Protein AF-A0A1H8X9I1-F1 (afdb_monomer_lite)

Secondary structure (DSSP, 8-state):
-------PPP----------TGGGS-TT-HHHHHHTTS--THHHHHHGGGS-GGGS-TTS-TTSS-----S-HHHHHHHHHHTT--

Foldseek 3Di:
DDPPDPDDPPPPPPDDDDDDPVNVADPPHPVVVVVVPDDPVCVCVVCVVVDDPVPPCPPPPPPPPDPDPPDDPVVVVVVVVVVVVD

Radius of gyration: 27.07 Å; chains: 1; bounding box: 53×62×66 Å

InterPro domains:
  IPR008490 Transposase InsH, N-terminal [PF05598] (20-52)

Sequence (86 aa):
MQWDRLKKPVSSQTALEMVTLDSLVPKDHLLRKIDAVIDFSFVHDRIAGLYCADNVLDRIGDHVDQQPPTGNAVERRAAAIAHRLE

Organism: NCBI:txid501024

Structure (mmCIF, N/CA/C/O backbone):
data_AF-A0A1H8X9I1-F1
#
_entry.id   AF-A0A1H8X9I1-F1
#
loop_
_atom_site.group_PDB
_atom_site.id
_atom_site.type_symbol
_atom_site.label_atom_id
_atom_site.label_alt_id
_atom_site.label_comp_id
_atom_site.label_asym_id
_atom_site.label_entity_id
_atom_site.label_seq_id
_atom_site.pdbx_PDB_ins_code
_atom_site.Cartn_x
_atom_site.Cartn_y
_atom_site.Cartn_z
_atom_site.occupancy
_atom_site.B_iso_or_equiv
_atom_site.auth_seq_id
_atom_site.auth_comp_id
_atom_site.auth_asym_id
_atom_site.auth_atom_id
_atom_site.pdbx_PDB_model_num
ATOM 1 N N . MET A 1 1 ? -7.087 34.829 54.702 1.00 44.66 1 MET A N 1
ATOM 2 C CA . MET A 1 1 ? -6.332 34.136 53.638 1.00 44.66 1 MET A CA 1
ATOM 3 C C . MET A 1 1 ? -6.606 32.649 53.758 1.00 44.66 1 MET A C 1
ATOM 5 O O . MET A 1 1 ? -6.119 32.037 54.698 1.00 44.66 1 MET A O 1
ATOM 9 N N . GLN A 1 2 ? -7.446 32.100 52.879 1.00 53.50 2 GLN A N 1
ATOM 10 C CA . GLN A 1 2 ? -7.757 30.670 52.842 1.00 53.50 2 GLN A CA 1
ATOM 11 C C . GLN A 1 2 ? -6.967 30.030 51.696 1.00 53.50 2 GLN A C 1
ATOM 13 O O . GLN A 1 2 ? -7.202 30.307 50.523 1.00 53.50 2 GLN A O 1
ATOM 18 N N . TRP A 1 3 ? -5.966 29.228 52.051 1.00 50.00 3 TRP A N 1
ATOM 19 C CA . TRP A 1 3 ? -5.179 28.412 51.126 1.00 50.00 3 TRP A CA 1
ATOM 20 C C . TRP A 1 3 ? -5.940 27.122 50.812 1.00 50.00 3 TRP A C 1
ATOM 22 O O . TRP A 1 3 ? -5.490 26.020 51.133 1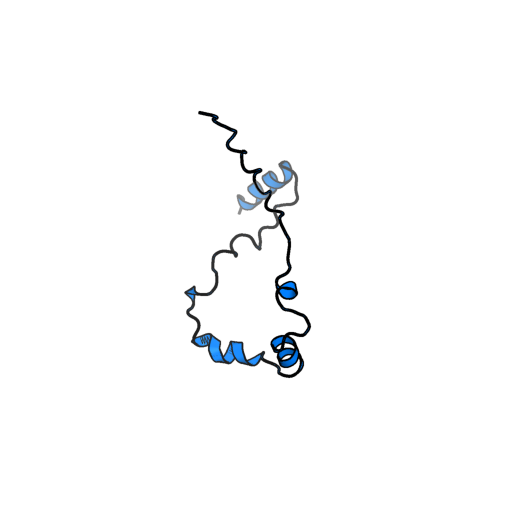.00 50.00 3 TRP A O 1
ATOM 32 N N . ASP A 1 4 ? -7.132 27.256 50.230 1.00 57.19 4 ASP A N 1
ATOM 33 C CA . ASP A 1 4 ? -7.955 26.107 49.873 1.00 57.19 4 ASP A CA 1
ATOM 34 C C . ASP A 1 4 ? -7.357 25.374 48.673 1.00 57.19 4 ASP A C 1
ATOM 36 O O . ASP A 1 4 ? -7.624 25.660 47.511 1.00 57.19 4 ASP A O 1
ATOM 40 N N . ARG A 1 5 ? -6.518 24.397 49.025 1.00 56.75 5 ARG A N 1
ATOM 41 C CA . ARG A 1 5 ? -6.281 23.137 48.324 1.00 56.75 5 ARG A CA 1
ATOM 42 C C . ARG A 1 5 ? -6.092 23.256 46.814 1.00 56.75 5 ARG A C 1
ATOM 44 O O . ARG A 1 5 ? -7.024 23.072 46.033 1.00 56.75 5 ARG A O 1
ATOM 51 N N . LEU A 1 6 ? -4.821 23.330 46.414 1.00 65.38 6 LEU A N 1
ATOM 52 C CA . LEU A 1 6 ? -4.390 22.813 45.119 1.00 65.38 6 LEU A CA 1
ATOM 53 C C . LEU A 1 6 ? -4.821 21.336 45.042 1.00 65.38 6 LEU A C 1
ATOM 55 O O . LEU A 1 6 ? -4.201 20.456 45.646 1.00 65.38 6 LEU A O 1
ATOM 59 N N . LYS A 1 7 ? -5.939 21.058 44.364 1.00 66.19 7 LYS A N 1
ATOM 60 C CA . LYS A 1 7 ? -6.326 19.688 44.031 1.00 66.19 7 LYS A CA 1
ATOM 61 C C . LYS A 1 7 ? -5.182 19.127 43.196 1.00 66.19 7 LYS A C 1
ATOM 63 O O . LYS A 1 7 ? -4.924 19.633 42.107 1.00 66.19 7 LYS A O 1
ATOM 68 N N . LYS A 1 8 ? -4.465 18.127 43.720 1.00 62.06 8 LYS A N 1
ATOM 69 C CA . LYS A 1 8 ? -3.479 17.392 42.922 1.00 62.06 8 LYS A CA 1
ATOM 70 C C . LYS A 1 8 ? -4.227 16.884 41.686 1.00 62.06 8 LYS A C 1
ATOM 72 O O . LYS A 1 8 ? -5.237 16.201 41.887 1.00 62.06 8 LYS A O 1
ATOM 77 N N . PRO A 1 9 ? -3.820 17.238 40.454 1.00 60.97 9 PRO A N 1
ATOM 78 C CA . PRO A 1 9 ? -4.435 16.629 39.291 1.00 60.97 9 PRO A CA 1
ATOM 79 C C . PRO A 1 9 ? -4.213 15.127 39.443 1.00 60.97 9 PRO A C 1
ATOM 81 O O . PRO A 1 9 ? -3.078 14.674 39.601 1.00 60.97 9 PRO A O 1
ATOM 84 N N . VAL A 1 10 ? -5.309 14.366 39.495 1.00 64.38 10 VAL A N 1
ATOM 85 C CA . VAL A 1 10 ? -5.248 12.925 39.261 1.00 64.38 10 VAL A CA 1
ATOM 86 C C . VAL A 1 10 ? -4.461 12.785 37.969 1.00 64.38 10 VAL A C 1
ATOM 88 O O . VAL A 1 10 ? -4.830 13.407 36.972 1.00 64.38 10 VAL A O 1
ATOM 91 N N . SER A 1 11 ? -3.340 12.064 38.005 1.00 63.84 11 SER A N 1
ATOM 92 C CA . SER A 1 11 ? -2.634 11.709 36.782 1.00 63.84 11 SER A CA 1
ATOM 93 C C . SER A 1 11 ? -3.666 11.020 35.905 1.00 63.84 11 SER A C 1
ATOM 95 O O . SER A 1 11 ? -4.138 9.937 36.258 1.00 63.84 11 SER A O 1
ATOM 97 N N . SER A 1 12 ? -4.091 11.695 34.841 1.00 67.50 12 SER A N 1
ATOM 98 C CA . SER A 1 12 ? -4.950 11.131 33.815 1.00 67.50 12 SER A CA 1
ATOM 99 C C . SER A 1 12 ? -4.227 9.888 33.329 1.00 67.50 12 SER A C 1
ATOM 101 O O . SER A 1 12 ? -3.200 9.998 32.663 1.00 67.50 12 SER A O 1
ATOM 103 N N . GLN A 1 13 ? -4.669 8.719 33.792 1.00 65.69 13 GLN A N 1
ATOM 104 C CA . GLN A 1 13 ? -4.099 7.455 33.365 1.00 65.69 13 GLN A CA 1
ATOM 105 C C . GLN A 1 13 ? -4.346 7.403 31.864 1.00 65.69 13 GLN A C 1
ATOM 107 O O . GLN A 1 13 ? -5.495 7.324 31.430 1.00 65.69 13 GLN A O 1
ATOM 112 N N . THR A 1 14 ? -3.286 7.556 31.078 1.00 69.88 14 THR A N 1
ATOM 113 C CA . THR A 1 14 ? -3.365 7.398 29.634 1.00 69.88 14 THR A CA 1
ATOM 114 C C . THR A 1 14 ? -3.693 5.934 29.391 1.00 69.88 14 THR A C 1
ATOM 116 O O . THR A 1 14 ? -2.840 5.067 29.574 1.00 69.88 14 THR A O 1
ATOM 119 N N . ALA A 1 15 ? -4.953 5.645 29.071 1.00 76.81 15 ALA A N 1
ATOM 120 C CA . ALA A 1 15 ? -5.346 4.317 28.640 1.00 76.81 15 ALA A CA 1
ATOM 121 C C . ALA A 1 15 ? -4.583 4.001 27.349 1.00 76.81 15 ALA A C 1
ATOM 123 O O . ALA A 1 15 ? -4.563 4.809 26.420 1.00 76.81 15 ALA A O 1
ATOM 124 N N . LEU A 1 16 ? -3.908 2.856 27.316 1.00 79.50 16 LEU A N 1
ATOM 125 C CA . LEU A 1 16 ? -3.263 2.370 26.104 1.00 79.50 16 LEU A CA 1
ATOM 126 C C . LEU A 1 16 ? -4.338 1.739 25.216 1.00 79.50 16 LEU A C 1
ATOM 128 O O . LEU A 1 16 ? -5.023 0.811 25.646 1.00 79.50 16 LEU A O 1
ATOM 132 N N . GLU A 1 17 ? -4.476 2.234 23.990 1.00 79.19 17 GLU A N 1
ATOM 133 C CA . GLU A 1 17 ? -5.357 1.663 22.971 1.00 79.19 17 GLU A CA 1
ATOM 134 C C . GLU A 1 17 ? -4.501 1.009 21.882 1.00 79.19 17 GLU A C 1
ATOM 136 O O . GLU A 1 17 ? -3.642 1.653 21.278 1.00 79.19 17 GLU A O 1
ATOM 141 N N . MET A 1 18 ? -4.707 -0.290 21.649 1.00 85.31 18 MET A N 1
ATOM 142 C CA . MET A 1 18 ? -4.063 -1.003 20.547 1.00 85.31 18 MET A CA 1
ATOM 143 C C . MET A 1 18 ? -4.960 -0.929 19.316 1.00 85.31 18 MET A C 1
ATOM 145 O O . MET A 1 18 ? -5.992 -1.593 19.251 1.00 85.31 18 MET A O 1
ATOM 149 N N . VAL A 1 19 ? -4.543 -0.133 18.336 1.00 82.62 19 VAL A N 1
ATOM 150 C CA . VAL A 1 19 ? -5.201 -0.008 17.032 1.00 82.62 19 VAL A CA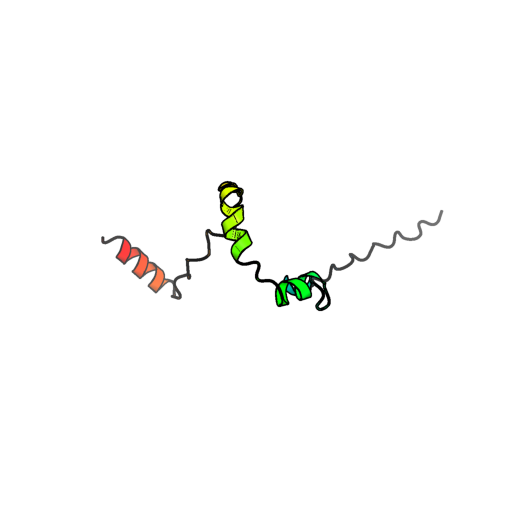 1
ATOM 151 C C . VAL A 1 19 ? -4.356 -0.684 15.960 1.00 82.62 19 VAL A C 1
ATOM 153 O O . VAL A 1 19 ? -3.127 -0.626 15.980 1.00 82.62 19 VAL A O 1
ATOM 156 N N . THR A 1 20 ? -5.015 -1.345 15.013 1.00 85.75 20 THR A N 1
ATOM 157 C CA . THR A 1 20 ? -4.332 -1.857 13.817 1.00 85.75 20 THR A CA 1
ATOM 158 C C . THR A 1 20 ? -4.198 -0.731 12.800 1.00 85.75 20 THR A C 1
ATOM 160 O O . THR A 1 20 ? -5.054 0.154 12.742 1.00 85.75 20 THR A O 1
ATOM 163 N N . LEU A 1 21 ? -3.163 -0.768 11.961 1.00 81.81 21 LEU A N 1
ATOM 164 C CA . LEU A 1 21 ? -2.979 0.256 10.931 1.00 81.81 21 LEU A CA 1
ATOM 165 C C . LEU A 1 21 ? -4.189 0.334 9.979 1.00 81.81 21 LEU A C 1
ATOM 167 O O . LEU A 1 21 ? -4.612 1.426 9.615 1.00 81.81 21 LEU A O 1
ATOM 171 N N . ASP A 1 22 ? -4.804 -0.811 9.656 1.00 83.56 22 ASP A N 1
ATOM 172 C CA . ASP A 1 22 ? -6.027 -0.865 8.843 1.00 83.56 22 ASP A CA 1
ATOM 173 C C . ASP A 1 22 ? -7.205 -0.160 9.534 1.00 83.56 22 ASP A C 1
ATOM 175 O O . ASP A 1 22 ? -7.935 0.603 8.904 1.00 83.56 22 ASP A O 1
ATOM 179 N N . SER A 1 23 ? -7.359 -0.338 10.851 1.00 85.81 23 SER A N 1
ATOM 180 C CA . SER A 1 23 ? -8.462 0.279 11.603 1.00 85.81 23 SER A CA 1
ATOM 181 C C . SER A 1 23 ? -8.417 1.809 11.653 1.00 85.81 23 SER A C 1
ATOM 183 O O . SER A 1 23 ? -9.445 2.431 11.913 1.00 85.81 23 SER A O 1
ATOM 185 N N . LEU A 1 24 ? -7.265 2.422 11.353 1.00 88.25 24 LEU A N 1
ATOM 186 C CA . LEU A 1 24 ? -7.123 3.878 11.268 1.00 88.25 24 LEU A CA 1
ATOM 187 C C . LEU A 1 24 ? -7.797 4.471 10.026 1.00 88.25 24 LEU A C 1
ATOM 189 O O . LEU A 1 24 ? -8.071 5.670 9.988 1.00 88.25 24 LEU A O 1
ATOM 193 N N . VAL A 1 25 ? -8.078 3.648 9.012 1.00 87.94 25 VAL A N 1
ATOM 194 C CA . VAL A 1 25 ? -8.744 4.080 7.782 1.00 87.94 25 VAL A CA 1
ATOM 195 C C . VAL A 1 25 ? -10.208 3.643 7.837 1.00 87.94 25 VAL A C 1
ATOM 197 O O . VAL A 1 25 ? -10.475 2.441 7.773 1.00 87.94 25 VAL A O 1
ATOM 200 N N . PRO A 1 26 ? -11.185 4.568 7.902 1.00 92.31 26 PRO A N 1
ATOM 201 C CA . PRO A 1 26 ? -12.601 4.213 7.925 1.00 92.31 26 PRO A CA 1
ATOM 202 C C . PRO A 1 26 ? -13.005 3.304 6.755 1.00 92.31 26 PRO A C 1
ATOM 204 O O . PRO A 1 26 ? -12.521 3.460 5.634 1.00 92.31 26 PRO A O 1
ATOM 207 N N . LYS A 1 27 ? -13.936 2.371 6.991 1.00 90.19 27 LYS A N 1
ATOM 208 C CA . LYS A 1 27 ? -14.374 1.406 5.961 1.00 90.19 27 LYS A CA 1
ATOM 209 C C . LYS A 1 27 ? -14.984 2.074 4.727 1.00 90.19 27 LYS A C 1
ATOM 211 O O . LYS A 1 27 ? -14.782 1.595 3.619 1.00 90.19 27 LYS A O 1
ATOM 216 N N . ASP A 1 28 ? -15.697 3.182 4.918 1.00 92.81 28 ASP A N 1
ATOM 217 C CA . ASP A 1 28 ? -16.346 3.930 3.833 1.00 92.81 28 ASP A CA 1
ATOM 218 C C . ASP A 1 28 ? -15.420 4.974 3.173 1.00 92.81 28 ASP A C 1
ATOM 220 O O . ASP A 1 28 ? -15.855 5.793 2.361 1.00 92.81 28 ASP A O 1
ATOM 224 N N . HIS A 1 29 ? -14.128 4.966 3.519 1.00 94.19 29 HIS A N 1
ATOM 225 C CA . HIS A 1 29 ? -13.173 5.939 3.008 1.00 94.19 29 HIS A CA 1
ATOM 226 C C . HIS A 1 29 ? -12.981 5.798 1.492 1.00 94.19 29 HIS A C 1
ATOM 228 O O . HIS A 1 29 ? -12.834 4.695 0.964 1.00 94.19 29 HIS A O 1
ATOM 234 N N . LEU A 1 30 ? -12.915 6.935 0.793 1.00 94.81 30 LEU A N 1
ATOM 235 C CA . LEU A 1 30 ? -12.797 6.999 -0.666 1.00 94.81 30 LEU A CA 1
ATOM 236 C C . LEU A 1 30 ? -11.627 6.159 -1.201 1.00 94.81 30 LEU A C 1
ATOM 238 O O . LEU A 1 30 ? -11.803 5.428 -2.167 1.00 94.81 30 LEU A O 1
ATOM 242 N N . LEU A 1 31 ? -10.462 6.210 -0.549 1.00 90.06 31 LEU A N 1
ATOM 243 C CA . LEU A 1 31 ? -9.289 5.436 -0.976 1.00 90.06 31 LEU A CA 1
ATOM 244 C C . LEU A 1 31 ? -9.541 3.923 -1.003 1.00 90.06 31 LEU A C 1
ATOM 246 O O . LEU A 1 31 ? -9.069 3.277 -1.925 1.00 90.06 31 LEU A O 1
ATOM 250 N N . ARG A 1 32 ? -10.342 3.367 -0.079 1.00 92.81 32 ARG A N 1
ATOM 251 C CA . ARG A 1 32 ? -10.710 1.939 -0.114 1.00 92.81 32 ARG A CA 1
ATOM 252 C C . ARG A 1 32 ? -11.615 1.617 -1.305 1.00 92.81 32 ARG A C 1
ATOM 254 O O . ARG A 1 32 ? -11.510 0.550 -1.893 1.00 92.81 32 ARG A O 1
ATOM 261 N N . LYS A 1 33 ? -12.500 2.549 -1.676 1.00 94.62 33 LYS A N 1
ATOM 262 C CA . LYS A 1 33 ? -13.364 2.406 -2.859 1.00 94.62 33 LYS A CA 1
ATOM 263 C C . LYS A 1 33 ? -12.554 2.461 -4.151 1.00 94.62 33 LYS A C 1
ATOM 265 O O . LYS A 1 33 ? -12.869 1.724 -5.072 1.00 94.62 33 LYS A O 1
ATOM 270 N N . ILE A 1 34 ? -11.539 3.325 -4.206 1.00 94.12 34 ILE A N 1
ATOM 271 C CA . ILE A 1 34 ? -10.630 3.457 -5.352 1.00 94.12 34 ILE A CA 1
ATOM 272 C C . ILE A 1 34 ? -9.738 2.212 -5.469 1.00 94.12 34 ILE A C 1
ATOM 274 O O . ILE A 1 34 ? -9.650 1.645 -6.551 1.00 94.12 34 ILE A O 1
ATOM 278 N N . ASP A 1 35 ? -9.141 1.758 -4.367 1.00 91.19 35 ASP A N 1
ATOM 279 C CA . ASP A 1 35 ? -8.306 0.547 -4.303 1.00 91.19 35 ASP A CA 1
ATOM 280 C C . ASP A 1 35 ? -9.068 -0.717 -4.745 1.00 91.19 35 ASP A C 1
ATOM 282 O O . ASP A 1 35 ? -8.531 -1.576 -5.433 1.00 91.19 35 ASP A O 1
ATOM 286 N N . ALA A 1 36 ? -10.372 -0.789 -4.454 1.00 93.06 36 ALA A N 1
ATOM 287 C CA . ALA A 1 36 ? -11.224 -1.893 -4.896 1.00 93.06 36 ALA A CA 1
ATOM 288 C C . ALA A 1 36 ? -11.480 -1.935 -6.417 1.00 93.06 36 ALA A C 1
ATOM 290 O O . ALA A 1 36 ? -11.963 -2.952 -6.917 1.00 93.06 36 ALA A O 1
ATOM 291 N N . VAL A 1 37 ? -11.228 -0.843 -7.150 1.00 97.06 37 VAL A N 1
ATOM 292 C CA . VAL A 1 37 ? -11.552 -0.732 -8.586 1.00 97.06 37 VAL A CA 1
ATOM 293 C C . VAL A 1 37 ? -10.348 -0.443 -9.479 1.00 97.06 37 VAL A C 1
ATOM 295 O O . VAL A 1 37 ? -10.436 -0.662 -10.686 1.00 97.06 37 VAL A O 1
ATOM 298 N N . ILE A 1 38 ? -9.236 0.042 -8.924 1.00 95.06 38 ILE A N 1
ATOM 299 C CA . ILE A 1 38 ? -8.009 0.355 -9.661 1.00 95.06 38 ILE A CA 1
ATOM 300 C C . ILE A 1 38 ? -6.846 -0.414 -9.040 1.00 95.06 38 ILE A C 1
ATOM 302 O O . ILE A 1 38 ? -6.554 -0.256 -7.859 1.00 95.06 38 ILE A O 1
ATOM 306 N N . ASP A 1 39 ? -6.143 -1.186 -9.867 1.00 92.56 39 ASP A N 1
ATOM 307 C CA . ASP A 1 39 ? -4.891 -1.833 -9.481 1.00 92.56 39 ASP A CA 1
ATOM 308 C C . ASP A 1 39 ? -3.720 -0.836 -9.554 1.00 92.56 39 ASP A C 1
ATOM 310 O O . ASP A 1 39 ? -3.339 -0.374 -10.634 1.00 92.56 39 ASP A O 1
ATOM 314 N N . PHE A 1 40 ? -3.147 -0.501 -8.395 1.00 89.88 40 PHE A N 1
ATOM 315 C CA . PHE A 1 40 ? -1.979 0.376 -8.271 1.00 89.88 40 PHE A CA 1
ATOM 316 C C . PHE A 1 40 ? -0.643 -0.375 -8.186 1.00 89.88 40 PHE A C 1
ATOM 318 O O . PHE A 1 40 ? 0.382 0.259 -7.928 1.00 89.88 40 PHE A O 1
ATOM 325 N N . SER A 1 41 ? -0.614 -1.691 -8.431 1.00 89.69 41 SER A N 1
ATOM 326 C CA . SER A 1 41 ? 0.612 -2.505 -8.381 1.00 89.69 41 SER A CA 1
ATOM 327 C C . SER A 1 41 ? 1.766 -1.906 -9.202 1.00 89.69 41 SER A C 1
ATOM 329 O O . SER A 1 41 ? 2.912 -1.901 -8.758 1.00 89.69 41 SER A O 1
ATOM 331 N N . PHE A 1 42 ? 1.454 -1.283 -10.342 1.00 92.12 42 PHE A N 1
ATOM 332 C CA . PHE A 1 42 ? 2.429 -0.660 -11.243 1.00 92.12 42 PHE A CA 1
ATOM 333 C C . PHE A 1 42 ? 3.148 0.578 -10.673 1.00 92.12 42 PHE A C 1
ATOM 335 O O . PHE A 1 42 ? 4.187 0.987 -11.200 1.00 92.12 42 PHE A O 1
ATOM 342 N N . VAL A 1 43 ? 2.587 1.237 -9.651 1.00 91.50 43 VAL A N 1
ATOM 343 C CA . VAL A 1 43 ? 3.100 2.527 -9.161 1.00 91.50 43 VAL A CA 1
ATOM 344 C C . VAL A 1 43 ? 4.491 2.358 -8.562 1.00 91.50 43 VAL A C 1
ATOM 346 O O . VAL A 1 43 ? 5.361 3.183 -8.839 1.00 91.50 43 VAL A O 1
ATOM 349 N N . HIS A 1 44 ? 4.717 1.278 -7.808 1.00 85.56 44 HIS A N 1
ATOM 350 C CA . HIS A 1 44 ? 6.004 1.001 -7.170 1.00 85.56 44 HIS A CA 1
ATOM 351 C C . HIS A 1 44 ? 7.135 0.894 -8.192 1.00 85.56 44 HIS A C 1
ATOM 353 O O . HIS A 1 44 ? 8.128 1.612 -8.068 1.00 85.56 44 HIS A O 1
ATOM 359 N N . ASP A 1 45 ? 6.949 0.099 -9.244 1.00 89.81 45 ASP A N 1
ATOM 360 C CA . ASP A 1 45 ? 7.939 -0.054 -10.315 1.00 89.81 45 ASP A CA 1
ATOM 361 C C . ASP A 1 45 ? 8.222 1.277 -11.016 1.00 89.81 45 ASP A C 1
ATOM 363 O O . ASP A 1 45 ? 9.356 1.577 -11.396 1.00 89.81 45 ASP A O 1
ATOM 367 N N . ARG A 1 46 ? 7.190 2.117 -11.165 1.00 92.62 46 ARG A N 1
ATOM 368 C CA . ARG A 1 46 ? 7.307 3.395 -11.867 1.00 92.62 46 ARG A CA 1
ATOM 369 C C . ARG A 1 46 ? 8.124 4.432 -11.103 1.00 92.62 46 ARG A C 1
ATOM 371 O O . ARG A 1 46 ? 8.770 5.263 -11.741 1.00 92.62 46 ARG A O 1
ATOM 378 N N . ILE A 1 47 ? 8.079 4.410 -9.773 1.00 91.06 47 ILE A N 1
ATOM 379 C CA . ILE A 1 47 ? 8.738 5.411 -8.920 1.00 91.06 47 ILE A CA 1
ATOM 380 C C . ILE A 1 47 ? 9.957 4.863 -8.175 1.00 91.06 47 ILE A C 1
ATOM 382 O O . ILE A 1 47 ? 10.625 5.631 -7.488 1.00 91.06 47 ILE A O 1
ATOM 386 N N . ALA A 1 48 ? 10.275 3.574 -8.323 1.00 85.06 48 ALA A N 1
ATOM 387 C CA . ALA A 1 48 ? 11.382 2.913 -7.632 1.00 85.06 48 ALA A CA 1
ATOM 388 C C . ALA A 1 48 ? 12.705 3.690 -7.750 1.00 85.06 48 ALA A C 1
ATOM 390 O O . ALA A 1 48 ? 13.380 3.913 -6.751 1.00 85.06 48 ALA A O 1
ATOM 391 N N . GLY A 1 49 ? 13.031 4.187 -8.948 1.00 86.31 49 GLY A N 1
ATOM 392 C CA . GLY A 1 49 ? 14.250 4.967 -9.194 1.00 86.31 49 GLY A CA 1
ATOM 393 C C . GLY A 1 49 ? 14.264 6.380 -8.595 1.00 86.31 49 GLY A C 1
ATOM 394 O O . GLY A 1 49 ? 15.288 7.051 -8.669 1.00 86.31 49 GLY A O 1
ATOM 395 N N . LEU A 1 50 ? 13.145 6.851 -8.033 1.00 87.88 50 LEU A N 1
ATOM 396 C CA . LEU A 1 50 ? 13.042 8.144 -7.345 1.00 87.88 50 LEU A CA 1
ATOM 397 C C . LEU A 1 50 ? 13.272 8.017 -5.834 1.00 87.88 50 LEU A C 1
ATOM 399 O O . LEU A 1 50 ? 13.517 9.025 -5.170 1.00 87.88 50 LEU A O 1
ATOM 403 N N . TYR A 1 51 ? 13.194 6.804 -5.280 1.00 82.50 51 TYR A N 1
ATOM 404 C CA . TYR A 1 51 ? 13.557 6.567 -3.890 1.00 82.50 51 TYR A CA 1
ATOM 405 C C . TYR A 1 51 ? 15.080 6.565 -3.744 1.00 82.50 51 TYR A C 1
ATOM 407 O O . TYR A 1 51 ? 15.792 5.881 -4.476 1.00 82.50 51 TYR A O 1
ATOM 415 N N . CYS A 1 52 ? 15.588 7.320 -2.769 1.00 80.00 52 CYS A N 1
ATOM 416 C CA . CYS A 1 52 ? 16.967 7.158 -2.322 1.00 80.00 52 CYS A CA 1
ATOM 417 C C . CYS A 1 52 ? 17.131 5.775 -1.675 1.00 80.00 52 CYS A C 1
ATOM 419 O O . CYS A 1 52 ? 16.242 5.339 -0.938 1.00 80.00 52 CYS A O 1
ATOM 421 N N . ALA A 1 53 ? 18.275 5.123 -1.898 1.00 71.25 53 ALA A N 1
ATOM 422 C CA . ALA A 1 53 ? 18.611 3.842 -1.272 1.00 71.25 53 ALA A CA 1
ATOM 423 C C . ALA A 1 53 ? 18.567 3.908 0.270 1.00 71.25 53 ALA A C 1
ATOM 425 O O . ALA A 1 53 ? 18.239 2.922 0.921 1.00 71.25 53 ALA A O 1
ATOM 426 N N . ASP A 1 54 ? 18.791 5.092 0.841 1.00 65.56 54 ASP A N 1
ATOM 427 C CA . ASP A 1 54 ? 18.842 5.323 2.290 1.00 65.56 54 ASP A CA 1
ATOM 428 C C . ASP A 1 54 ? 17.455 5.504 2.943 1.00 65.56 54 ASP A C 1
ATOM 430 O O . ASP A 1 54 ? 17.349 5.660 4.158 1.00 65.56 54 ASP A O 1
ATOM 434 N N . ASN A 1 55 ? 16.376 5.505 2.149 1.00 61.41 55 ASN A N 1
ATOM 435 C CA . ASN A 1 55 ? 14.999 5.571 2.660 1.00 61.41 55 ASN A CA 1
ATOM 436 C C . ASN A 1 55 ? 14.427 4.188 2.996 1.00 61.41 55 ASN A C 1
ATOM 438 O O . ASN A 1 55 ? 13.331 4.091 3.556 1.00 61.41 55 ASN A O 1
ATOM 442 N N . VAL A 1 56 ? 15.140 3.116 2.640 1.00 55.91 56 VAL A N 1
ATOM 443 C CA . VAL A 1 56 ? 14.830 1.781 3.139 1.00 55.91 56 VAL A CA 1
ATOM 444 C C . VAL A 1 56 ? 15.219 1.804 4.607 1.00 55.91 56 VAL A C 1
ATOM 446 O O . VAL A 1 56 ? 16.368 2.064 4.944 1.00 55.91 56 VAL A O 1
ATOM 449 N N . LEU A 1 57 ? 14.235 1.638 5.483 1.00 53.34 57 LEU A N 1
ATOM 450 C CA . LEU A 1 57 ? 14.413 1.679 6.926 1.00 53.34 57 LEU A CA 1
ATOM 451 C C . LEU A 1 57 ? 15.334 0.530 7.373 1.00 53.34 57 LEU A C 1
ATOM 453 O O . LEU A 1 57 ? 14.866 -0.493 7.867 1.00 53.34 57 LEU A O 1
ATOM 457 N N . ASP A 1 58 ? 16.645 0.725 7.259 1.00 50.03 58 ASP A N 1
ATOM 458 C CA . ASP A 1 58 ? 17.708 -0.131 7.795 1.00 50.03 58 ASP A CA 1
ATOM 459 C C . ASP A 1 58 ? 17.791 -0.025 9.331 1.00 50.03 58 ASP A C 1
ATOM 461 O O . ASP A 1 58 ? 18.846 0.083 9.945 1.00 50.03 58 ASP A O 1
ATOM 465 N N . ARG A 1 59 ? 16.639 0.063 10.004 1.00 49.53 59 ARG A N 1
ATOM 466 C CA . ARG A 1 59 ? 16.565 0.238 11.462 1.00 49.53 59 ARG A CA 1
ATOM 467 C C . ARG A 1 59 ? 15.529 -0.639 12.154 1.00 49.53 59 ARG A C 1
ATOM 469 O O . ARG A 1 59 ? 15.289 -0.435 13.340 1.00 49.53 59 ARG A O 1
ATOM 476 N N . ILE A 1 60 ? 14.935 -1.614 11.459 1.00 53.91 60 ILE A N 1
ATOM 477 C CA . ILE A 1 60 ? 14.065 -2.637 12.083 1.00 53.91 60 ILE A CA 1
ATOM 478 C C . ILE A 1 60 ? 14.478 -4.076 11.675 1.00 53.91 60 ILE A C 1
ATOM 480 O O . ILE A 1 60 ? 13.822 -5.045 12.038 1.00 53.91 60 ILE A O 1
ATOM 484 N N . GLY A 1 61 ? 15.599 -4.247 10.961 1.00 47.53 61 GLY A N 1
ATOM 485 C CA . GLY A 1 61 ? 15.965 -5.517 10.318 1.00 47.53 61 GLY A CA 1
ATOM 486 C C . GLY A 1 61 ? 16.991 -6.421 11.011 1.00 47.53 61 GLY A C 1
ATOM 487 O O . GLY A 1 61 ? 17.049 -7.591 10.656 1.00 47.53 61 GLY A O 1
ATOM 488 N N . ASP A 1 62 ? 17.753 -5.967 12.011 1.00 51.09 62 ASP A N 1
ATOM 489 C CA . ASP A 1 62 ? 18.842 -6.785 12.596 1.00 51.09 62 ASP A CA 1
ATOM 490 C C . ASP A 1 62 ? 18.380 -7.938 13.516 1.00 51.09 62 ASP A C 1
ATOM 492 O O . ASP A 1 62 ? 19.203 -8.654 14.091 1.00 51.09 62 ASP A O 1
ATOM 496 N N . HIS A 1 63 ? 17.071 -8.173 13.666 1.00 54.69 63 HIS A N 1
ATOM 497 C CA . HIS A 1 63 ? 16.542 -9.217 14.558 1.00 54.69 63 HIS A CA 1
ATOM 498 C C . HIS A 1 63 ? 15.457 -10.120 13.954 1.00 54.69 63 HIS A C 1
ATOM 500 O O . HIS A 1 63 ? 14.739 -10.776 14.706 1.00 54.69 63 HIS A O 1
ATOM 506 N N . VAL A 1 64 ? 15.333 -10.208 12.626 1.00 55.81 64 VAL A N 1
ATOM 507 C CA . VAL A 1 64 ? 14.307 -11.070 11.998 1.00 55.81 64 VAL A CA 1
ATOM 508 C C . VAL A 1 64 ? 14.777 -12.483 11.626 1.00 55.81 64 VAL A C 1
ATOM 510 O O . VAL A 1 64 ? 13.935 -13.287 11.262 1.00 55.81 64 VAL A O 1
ATOM 513 N N . ASP A 1 65 ? 16.041 -12.870 11.849 1.00 56.72 65 ASP A N 1
ATOM 514 C CA . ASP A 1 65 ? 16.484 -14.257 11.574 1.00 56.72 65 ASP A CA 1
ATOM 515 C C . ASP A 1 65 ? 17.434 -14.878 12.617 1.00 56.72 65 ASP A C 1
ATOM 517 O O . ASP A 1 65 ? 18.315 -15.679 12.30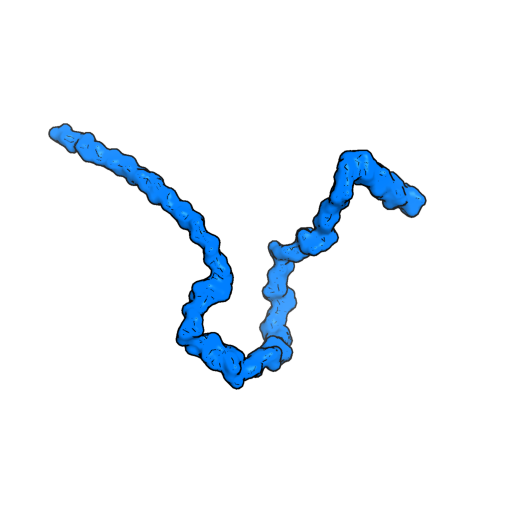7 1.00 56.72 65 ASP A O 1
ATOM 521 N N . GLN A 1 66 ? 17.229 -14.590 13.903 1.00 51.56 66 GLN A N 1
ATOM 522 C CA . GLN A 1 66 ? 17.758 -15.467 14.954 1.00 51.56 66 GLN A CA 1
ATOM 523 C C . GLN A 1 66 ? 16.616 -15.996 15.804 1.00 51.56 66 GLN A C 1
ATOM 525 O O . GLN A 1 66 ? 16.317 -15.472 16.874 1.00 51.56 66 GLN A O 1
ATOM 530 N N . GLN A 1 67 ? 16.002 -17.085 15.338 1.00 46.84 67 GLN A N 1
ATOM 531 C CA . GLN A 1 67 ? 15.340 -18.008 16.252 1.00 46.84 67 GLN A CA 1
ATOM 532 C C . GLN A 1 67 ? 16.373 -18.350 17.343 1.00 46.84 67 GLN A C 1
ATOM 534 O O . GLN A 1 67 ? 17.417 -18.926 17.016 1.00 46.84 67 GLN A O 1
ATOM 539 N N . PRO A 1 68 ? 16.162 -17.975 18.620 1.00 49.59 68 PRO A N 1
ATOM 540 C CA . PRO A 1 68 ? 17.084 -18.385 19.667 1.00 49.59 68 PRO A CA 1
ATOM 541 C C . PRO A 1 68 ? 17.109 -19.917 19.677 1.00 49.59 68 PRO A C 1
ATOM 543 O O . PRO A 1 68 ? 16.052 -20.523 19.474 1.00 49.59 68 PRO A O 1
ATOM 546 N N . PRO A 1 69 ? 18.267 -20.571 19.897 1.00 49.66 69 PRO A N 1
ATOM 547 C CA . PRO A 1 69 ? 18.299 -22.022 19.986 1.00 49.66 69 PRO A CA 1
ATOM 548 C C . PRO A 1 69 ? 17.309 -22.434 21.075 1.00 49.66 69 PRO A C 1
ATOM 550 O O . PRO A 1 69 ? 17.502 -22.130 22.256 1.00 49.66 69 PRO A O 1
ATOM 553 N N . THR A 1 70 ? 16.211 -23.068 20.661 1.00 61.44 70 THR A N 1
ATOM 554 C CA . THR A 1 70 ? 15.219 -23.655 21.554 1.00 61.44 70 THR A CA 1
ATOM 555 C C . THR A 1 70 ? 15.887 -24.850 22.199 1.00 61.44 70 THR A C 1
ATOM 557 O O . THR A 1 70 ? 15.818 -25.966 21.696 1.00 61.44 70 THR A O 1
ATOM 560 N N . GLY A 1 71 ? 16.630 -24.575 23.261 1.00 58.91 71 GLY A N 1
ATOM 561 C CA . GLY A 1 71 ? 17.423 -25.576 23.929 1.00 58.91 71 GLY A CA 1
ATOM 562 C C . GLY A 1 71 ? 18.008 -25.082 25.241 1.00 58.91 71 GLY A C 1
ATOM 563 O O . GLY A 1 71 ? 18.299 -23.894 25.428 1.00 58.91 71 GLY A O 1
ATOM 564 N N . ASN A 1 72 ? 18.134 -26.003 26.188 1.00 66.62 72 ASN A N 1
ATOM 565 C CA . ASN A 1 72 ? 18.655 -25.750 27.523 1.00 66.62 72 ASN A CA 1
ATOM 566 C C . ASN A 1 72 ? 20.139 -25.313 27.476 1.00 66.62 72 ASN A C 1
ATOM 568 O O . ASN A 1 72 ? 20.806 -25.327 26.440 1.00 66.62 72 ASN A O 1
ATOM 572 N N . ALA A 1 73 ? 20.688 -24.890 28.619 1.00 60.97 73 ALA A N 1
ATOM 573 C CA . ALA A 1 73 ? 22.058 -24.370 28.690 1.00 60.97 73 ALA A CA 1
ATOM 574 C C . ALA A 1 73 ? 23.145 -25.375 28.250 1.00 60.97 73 ALA A C 1
ATOM 576 O O . ALA A 1 73 ? 24.249 -24.953 27.903 1.00 60.97 73 ALA A O 1
ATOM 577 N N . VAL A 1 74 ? 22.841 -26.677 28.250 1.00 66.31 74 VAL A N 1
ATOM 578 C CA . VAL A 1 74 ? 23.752 -27.739 27.801 1.00 66.31 74 VAL A CA 1
ATOM 579 C C . VAL A 1 74 ? 23.798 -27.788 26.273 1.00 66.31 74 VAL A C 1
ATOM 581 O O . VAL A 1 74 ? 24.884 -27.811 25.698 1.00 66.31 74 VAL A O 1
ATOM 584 N N . GLU A 1 75 ? 22.646 -27.690 25.609 1.00 64.12 75 GLU A N 1
ATOM 585 C CA . GLU A 1 75 ? 22.537 -27.709 24.141 1.00 64.12 75 GLU A CA 1
ATOM 586 C C . GLU A 1 75 ? 23.234 -26.501 23.503 1.00 64.12 75 GLU A C 1
ATOM 588 O O . GLU A 1 75 ? 23.973 -26.641 22.527 1.00 64.12 75 GLU A O 1
ATOM 593 N N . ARG A 1 76 ? 23.122 -25.323 24.133 1.00 60.44 76 ARG A N 1
ATOM 594 C CA . ARG A 1 76 ? 23.830 -24.105 23.695 1.00 60.44 76 ARG A CA 1
ATOM 595 C C . ARG A 1 76 ? 25.353 -24.245 23.747 1.00 60.44 76 ARG A C 1
ATOM 597 O O . ARG A 1 76 ? 26.065 -23.654 22.940 1.00 60.44 76 ARG A O 1
ATOM 604 N N . ARG A 1 77 ? 25.864 -25.029 24.697 1.00 65.38 77 ARG A N 1
ATOM 605 C CA . ARG A 1 77 ? 27.302 -25.224 24.909 1.00 65.38 77 ARG A CA 1
ATOM 606 C C . ARG A 1 77 ? 27.870 -26.302 23.985 1.00 65.38 77 ARG A C 1
ATOM 608 O O . ARG A 1 77 ? 29.007 -26.165 23.553 1.00 65.38 77 ARG A O 1
ATOM 615 N N . ALA A 1 78 ? 27.069 -27.307 23.623 1.00 60.84 78 ALA A N 1
ATOM 616 C CA . ALA A 1 78 ? 27.426 -28.298 22.608 1.00 60.84 78 ALA A CA 1
ATOM 617 C C . ALA A 1 78 ? 27.535 -27.670 21.206 1.00 60.84 78 ALA A C 1
ATOM 619 O O . ALA A 1 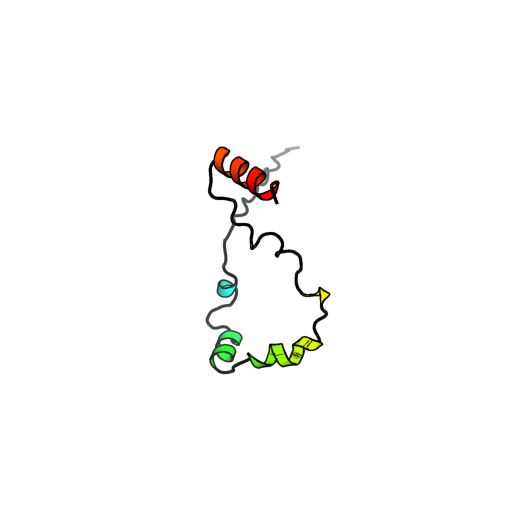78 ? 28.527 -27.892 20.513 1.00 60.84 78 ALA A O 1
ATOM 620 N N . ALA A 1 79 ? 26.580 -26.812 20.827 1.00 58.72 79 ALA A N 1
ATOM 621 C CA . ALA A 1 79 ? 26.602 -26.114 19.539 1.00 58.72 79 ALA A CA 1
ATOM 622 C C . ALA A 1 79 ? 27.819 -25.176 19.390 1.00 58.72 79 ALA A C 1
ATOM 624 O O . ALA A 1 79 ? 28.465 -25.151 18.345 1.00 58.72 79 ALA A O 1
ATOM 625 N N . ALA A 1 80 ? 28.190 -24.463 20.460 1.00 61.56 80 ALA A N 1
ATOM 626 C CA . ALA A 1 80 ? 29.355 -23.573 20.464 1.00 61.56 80 ALA A CA 1
ATOM 627 C C . ALA A 1 80 ? 30.703 -24.313 20.345 1.00 61.56 80 ALA A C 1
ATOM 629 O O . ALA A 1 80 ? 31.683 -23.733 19.882 1.00 61.56 80 ALA A O 1
ATOM 630 N N . ILE A 1 81 ? 30.770 -25.579 20.770 1.00 56.84 81 ILE A N 1
ATOM 631 C CA . ILE A 1 81 ? 31.972 -26.412 20.627 1.00 56.84 81 ILE A CA 1
ATOM 632 C C . ILE A 1 81 ? 32.068 -26.971 19.203 1.00 56.84 81 ILE A C 1
ATOM 634 O O . ILE A 1 81 ? 33.160 -26.984 18.643 1.00 56.84 81 ILE A O 1
ATOM 638 N N . ALA A 1 82 ? 30.943 -27.368 18.597 1.00 57.66 82 ALA A N 1
ATOM 639 C CA . ALA A 1 82 ? 30.906 -27.892 17.231 1.00 57.66 82 ALA A CA 1
ATOM 640 C C . ALA A 1 82 ? 31.409 -26.870 16.194 1.00 57.66 82 ALA A C 1
ATOM 642 O O . ALA A 1 82 ? 32.251 -27.206 15.373 1.00 57.66 82 ALA A O 1
ATOM 643 N N . H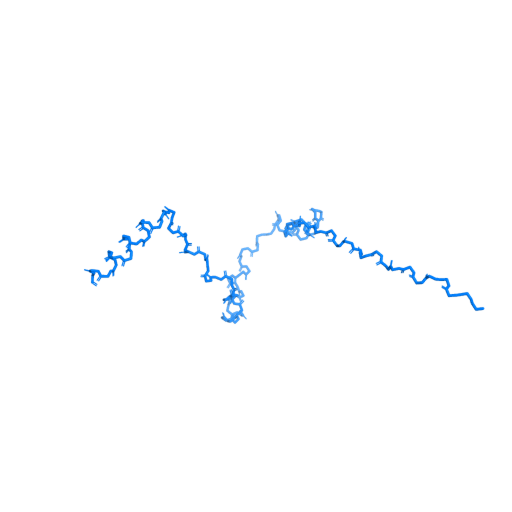IS A 1 83 ? 31.001 -25.601 16.306 1.00 55.41 83 HIS A N 1
ATOM 644 C CA . HIS A 1 83 ? 31.447 -24.531 15.399 1.00 55.41 83 HIS A CA 1
ATOM 645 C C . HIS A 1 83 ? 32.926 -24.123 15.596 1.00 55.41 83 HIS A C 1
ATOM 647 O O . HIS A 1 83 ? 33.474 -23.344 14.822 1.00 55.41 83 HIS A O 1
ATOM 653 N N . ARG A 1 84 ? 33.586 -24.600 16.660 1.00 60.72 84 ARG A N 1
ATOM 654 C CA . ARG A 1 84 ? 34.993 -24.293 16.969 1.00 60.72 84 ARG A CA 1
ATOM 655 C C . ARG A 1 84 ? 35.960 -25.405 16.548 1.00 60.72 84 ARG A C 1
ATOM 657 O O . ARG A 1 84 ? 37.164 -25.260 16.744 1.00 60.72 84 ARG A O 1
ATOM 664 N N . LEU A 1 85 ? 35.434 -26.510 16.024 1.00 57.84 85 LEU A N 1
ATOM 665 C CA . LEU A 1 85 ? 36.208 -27.654 15.538 1.00 57.84 85 LEU A CA 1
ATOM 666 C C . LEU A 1 85 ? 36.244 -27.751 14.002 1.00 57.84 85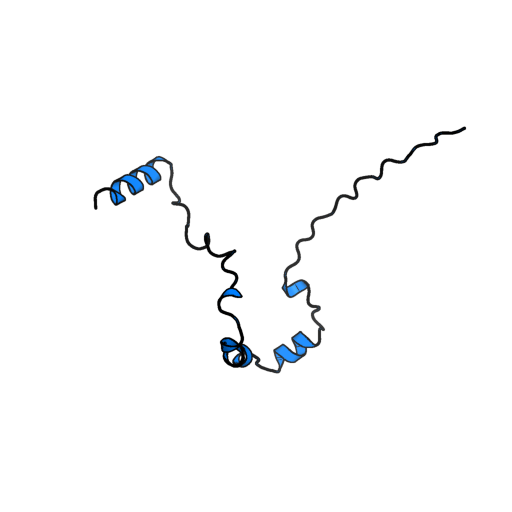 LEU A C 1
ATOM 668 O O . LEU A 1 85 ? 36.762 -28.741 13.489 1.00 57.84 85 LEU A O 1
ATOM 672 N N . GLU A 1 86 ? 35.753 -26.731 13.294 1.00 50.97 86 GLU A N 1
ATOM 673 C CA . GLU A 1 86 ? 36.017 -26.502 11.864 1.00 50.97 86 GLU A CA 1
ATOM 674 C C . GLU A 1 86 ? 37.151 -25.488 11.675 1.00 50.97 86 GLU A C 1
ATOM 676 O O . GLU A 1 86 ? 37.119 -24.427 12.345 1.00 50.97 86 GLU A O 1
#

pLDDT: mean 71.66, std 16.16, range [44.66, 97.06]